Protein AF-A0A6A3G9R0-F1 (afdb_monomer_lite)

Radius of gyration: 24.36 Å; chains: 1; bounding box: 80×41×42 Å

Foldseek 3Di:
DDDDDDDDDDPPPPDPPPDDDPPPFQAADPPPPDPSHDHLVCVCVRPVVSVDPDDDDDDDDDDPDDDPDDDDDDDDDDDPVVDPDDDPPDPPPD

pLDDT: mean 74.99, std 17.3, range [36.09, 96.25]

Structure (mmCIF, N/CA/C/O backbone):
data_AF-A0A6A3G9R0-F1
#
_entry.id   AF-A0A6A3G9R0-F1
#
loop_
_atom_site.group_PDB
_atom_site.id
_atom_site.type_symbol
_atom_site.label_atom_id
_atom_site.label_alt_id
_atom_site.label_comp_id
_atom_site.label_asym_id
_atom_site.label_entity_id
_atom_site.label_seq_id
_atom_site.pdbx_PDB_ins_code
_atom_site.Cartn_x
_atom_site.Cartn_y
_atom_site.Cartn_z
_atom_site.occupancy
_atom_site.B_iso_or_equiv
_atom_site.auth_seq_id
_atom_site.aut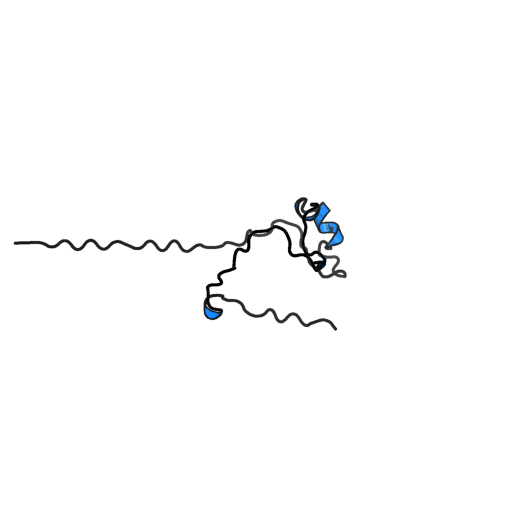h_comp_id
_atom_site.auth_asym_id
_atom_site.auth_atom_id
_atom_site.pdbx_PDB_model_num
ATOM 1 N N . MET A 1 1 ? -64.237 -26.394 -6.480 1.00 36.09 1 MET A N 1
ATOM 2 C CA . MET A 1 1 ? -62.825 -26.830 -6.530 1.00 36.09 1 MET A CA 1
ATOM 3 C C . MET A 1 1 ? -61.965 -25.606 -6.249 1.00 36.09 1 MET A C 1
ATOM 5 O O . MET A 1 1 ? -62.108 -24.625 -6.963 1.00 36.09 1 MET A O 1
ATOM 9 N N . LYS A 1 2 ? -61.192 -25.597 -5.157 1.00 38.91 2 LYS A N 1
ATOM 10 C CA . LYS A 1 2 ? -60.296 -24.489 -4.783 1.00 38.91 2 LYS A CA 1
ATOM 11 C C . LYS A 1 2 ? -58.869 -24.931 -5.097 1.00 38.91 2 LYS A C 1
ATOM 13 O O . LYS A 1 2 ? -58.375 -25.844 -4.446 1.00 38.91 2 LYS A O 1
ATOM 18 N N . PHE A 1 3 ? -58.248 -24.328 -6.105 1.00 43.47 3 PHE A N 1
ATOM 19 C CA . PHE A 1 3 ? -56.845 -24.564 -6.440 1.00 43.47 3 PHE A CA 1
ATOM 20 C C . PHE A 1 3 ? -55.992 -23.533 -5.700 1.00 43.47 3 PHE A C 1
ATOM 22 O O . PHE A 1 3 ? -56.139 -22.333 -5.920 1.00 43.47 3 PHE A O 1
ATOM 29 N N . ILE A 1 4 ? -55.136 -23.998 -4.791 1.00 53.66 4 ILE A N 1
ATOM 30 C CA . ILE A 1 4 ? -54.114 -23.169 -4.149 1.00 53.66 4 ILE A CA 1
ATOM 31 C C . ILE A 1 4 ? -52.878 -23.253 -5.043 1.00 53.66 4 ILE A C 1
ATOM 33 O O . ILE A 1 4 ? -52.206 -24.280 -5.081 1.00 53.66 4 ILE A O 1
ATOM 37 N N . ALA A 1 5 ? -52.615 -22.192 -5.802 1.00 48.38 5 ALA A N 1
ATOM 38 C CA . ALA A 1 5 ? -51.393 -22.060 -6.581 1.00 48.38 5 ALA A CA 1
ATOM 39 C C . ALA A 1 5 ? -50.247 -21.654 -5.641 1.00 48.38 5 ALA A C 1
ATOM 41 O O . ALA A 1 5 ? -50.207 -20.533 -5.136 1.00 48.38 5 ALA A O 1
ATOM 42 N N . THR A 1 6 ? -49.330 -22.577 -5.372 1.00 54.72 6 THR A N 1
ATOM 43 C CA . THR A 1 6 ? -48.080 -22.311 -4.653 1.00 54.72 6 THR A CA 1
ATOM 44 C C . THR A 1 6 ? -47.093 -21.629 -5.598 1.00 54.72 6 THR A C 1
ATOM 46 O O . THR A 1 6 ? -46.619 -22.249 -6.548 1.00 54.72 6 THR A O 1
ATOM 49 N N . ILE A 1 7 ? -46.784 -20.354 -5.353 1.00 55.56 7 ILE A N 1
ATOM 50 C CA . ILE A 1 7 ? -45.759 -19.615 -6.099 1.00 55.56 7 ILE A CA 1
ATOM 51 C C . ILE A 1 7 ? -44.414 -19.853 -5.407 1.00 55.56 7 ILE A C 1
ATOM 53 O O . ILE A 1 7 ? -44.144 -19.302 -4.341 1.00 55.56 7 ILE A O 1
ATOM 57 N N . SER A 1 8 ? -43.571 -20.691 -6.005 1.00 50.94 8 SER A N 1
ATOM 58 C CA . SER A 1 8 ? -42.170 -20.839 -5.613 1.00 50.94 8 SER A CA 1
ATOM 59 C C . SER A 1 8 ? -41.386 -19.607 -6.071 1.00 50.94 8 SER A C 1
ATOM 61 O O . SER A 1 8 ? -41.120 -19.442 -7.259 1.00 50.94 8 SER A O 1
ATOM 63 N N . ALA A 1 9 ? -41.017 -18.730 -5.137 1.00 56.44 9 ALA A N 1
ATOM 64 C CA . ALA A 1 9 ? -40.075 -17.649 -5.410 1.00 56.44 9 ALA A CA 1
ATOM 65 C C . ALA A 1 9 ? -38.653 -18.229 -5.486 1.00 56.44 9 ALA A C 1
ATOM 67 O O . ALA A 1 9 ? -38.105 -18.704 -4.491 1.00 56.44 9 ALA A O 1
ATOM 68 N N . VAL A 1 10 ? -38.075 -18.222 -6.686 1.00 53.69 10 VAL A N 1
ATOM 69 C CA . VAL A 1 10 ? -36.688 -18.622 -6.940 1.00 53.69 10 VAL A CA 1
ATOM 70 C C . VAL A 1 10 ? -35.771 -17.561 -6.333 1.00 53.69 10 VAL A C 1
ATOM 72 O O . VAL A 1 10 ? -35.737 -16.422 -6.796 1.00 53.69 10 VAL A O 1
ATOM 75 N N . ILE A 1 11 ? -35.038 -17.921 -5.280 1.00 55.97 11 ILE A N 1
ATOM 76 C CA . ILE A 1 11 ? -33.990 -17.070 -4.712 1.00 55.97 11 ILE A CA 1
ATOM 77 C C . ILE A 1 11 ? -32.819 -17.101 -5.696 1.00 55.97 11 ILE A C 1
ATOM 79 O O . ILE A 1 11 ? -32.066 -18.072 -5.749 1.00 55.97 11 ILE A O 1
ATOM 83 N N . ALA A 1 12 ? -32.683 -16.053 -6.506 1.00 52.81 12 ALA A N 1
ATOM 84 C CA . ALA A 1 12 ? -31.492 -15.841 -7.314 1.00 52.81 12 ALA A CA 1
ATOM 85 C C . ALA A 1 12 ? -30.326 -15.505 -6.371 1.00 52.81 12 ALA A C 1
ATOM 87 O O . ALA A 1 12 ? -30.180 -14.375 -5.909 1.00 52.81 12 ALA A O 1
ATOM 88 N N . ALA A 1 13 ? -29.521 -16.514 -6.039 1.00 54.62 13 ALA A N 1
ATOM 89 C CA . ALA A 1 13 ? -28.257 -16.323 -5.351 1.00 54.62 13 ALA A CA 1
ATOM 90 C C . ALA A 1 13 ? -27.289 -15.618 -6.311 1.00 54.62 13 ALA A C 1
ATOM 92 O O . ALA A 1 13 ? -26.639 -16.255 -7.137 1.00 54.62 13 ALA A O 1
ATOM 93 N N . CYS A 1 14 ? -27.207 -14.291 -6.227 1.00 48.56 14 CYS A N 1
ATOM 94 C CA . CYS A 1 14 ? -26.120 -13.543 -6.846 1.00 48.56 14 CYS A CA 1
ATOM 95 C C . CYS A 1 14 ? -24.826 -13.909 -6.110 1.00 48.56 14 CYS A C 1
ATOM 97 O O . CYS A 1 14 ? -24.480 -13.299 -5.098 1.00 48.56 14 CYS A O 1
ATOM 99 N N . ALA A 1 15 ? -24.129 -14.943 -6.578 1.00 55.69 15 ALA A N 1
ATOM 100 C CA . ALA A 1 15 ? -22.762 -15.195 -6.159 1.00 55.69 15 ALA A CA 1
ATOM 101 C C . ALA A 1 15 ? -21.916 -14.001 -6.618 1.00 55.69 15 ALA A C 1
ATOM 103 O O . ALA A 1 15 ? -21.741 -13.782 -7.815 1.00 55.69 15 ALA A O 1
ATOM 104 N N . PHE A 1 16 ? -21.419 -13.204 -5.669 1.00 49.91 16 PHE A N 1
ATOM 105 C CA . PHE A 1 16 ? -20.372 -12.223 -5.932 1.00 49.91 16 PHE A CA 1
ATOM 106 C C . PHE A 1 16 ? -19.110 -12.992 -6.333 1.00 49.91 16 PHE A C 1
ATOM 108 O O . PHE A 1 16 ? -18.300 -13.377 -5.492 1.00 49.91 16 PHE A O 1
ATOM 115 N N . THR A 1 17 ? -18.946 -13.262 -7.625 1.00 52.56 17 THR A N 1
ATOM 116 C CA . THR A 1 17 ? -17.668 -13.709 -8.173 1.00 52.56 17 THR A CA 1
ATOM 117 C C . THR A 1 17 ? -16.712 -12.524 -8.129 1.00 52.56 17 THR A C 1
ATOM 119 O O . THR A 1 17 ? -16.674 -11.707 -9.048 1.00 52.56 17 THR A O 1
ATOM 122 N N . ALA A 1 18 ? -15.963 -12.405 -7.032 1.00 56.28 18 ALA A N 1
ATOM 123 C CA . ALA A 1 18 ? -14.788 -11.552 -6.972 1.00 56.28 18 ALA A CA 1
ATOM 124 C C . ALA A 1 18 ? -13.753 -12.131 -7.944 1.00 56.28 18 ALA A C 1
ATOM 126 O O . ALA A 1 18 ? -13.093 -13.124 -7.650 1.00 56.28 18 ALA A O 1
ATOM 127 N N . SER A 1 19 ? -13.673 -11.554 -9.139 1.00 56.59 19 SER A N 1
ATOM 128 C CA . SER A 1 19 ? -12.587 -11.852 -10.067 1.00 56.59 19 SER A CA 1
ATOM 129 C C . SER A 1 19 ? -11.438 -10.917 -9.722 1.00 56.59 19 SER A C 1
ATOM 131 O O . SER A 1 19 ? -11.630 -9.702 -9.685 1.00 56.59 19 SER A O 1
ATOM 133 N N . ALA A 1 20 ? -10.265 -11.473 -9.419 1.00 58.06 20 ALA A N 1
ATOM 134 C CA . ALA A 1 20 ? -9.056 -10.667 -9.369 1.00 58.06 20 ALA A CA 1
ATOM 135 C C . ALA A 1 20 ? -8.802 -10.143 -10.786 1.00 58.06 20 ALA A C 1
ATOM 137 O O . ALA A 1 20 ? -8.777 -10.927 -11.736 1.00 58.06 20 ALA A O 1
ATOM 138 N N . ASP A 1 21 ? -8.665 -8.828 -10.925 1.00 54.06 21 ASP A N 1
ATOM 139 C CA . ASP A 1 21 ? -8.227 -8.224 -12.178 1.00 54.06 21 ASP A CA 1
ATOM 140 C C . ASP A 1 21 ? -6.879 -8.860 -12.550 1.00 54.06 21 ASP A C 1
ATOM 142 O O . ASP A 1 21 ? -5.942 -8.868 -11.743 1.00 54.06 21 ASP A O 1
ATOM 146 N N . VAL A 1 22 ? -6.805 -9.499 -13.720 1.00 58.53 22 VAL A N 1
ATOM 147 C CA . VAL A 1 22 ? -5.554 -10.098 -14.194 1.00 58.53 22 VAL A CA 1
ATOM 148 C C . VAL A 1 22 ? -4.587 -8.949 -14.427 1.00 58.53 22 VAL A C 1
ATOM 150 O O . VAL A 1 22 ? -4.784 -8.147 -15.335 1.00 58.53 22 VAL A O 1
ATOM 153 N N . SER A 1 23 ? -3.550 -8.861 -13.593 1.00 61.62 23 SER A N 1
ATOM 154 C CA . SER A 1 23 ? -2.569 -7.783 -13.673 1.00 61.62 23 SER A CA 1
ATOM 155 C C . SER A 1 23 ? -1.880 -7.805 -15.038 1.00 61.62 23 SER A C 1
ATOM 157 O O . SER A 1 23 ? -1.035 -8.652 -15.307 1.00 61.62 23 SER A O 1
ATOM 159 N N . THR A 1 24 ? -2.227 -6.856 -15.907 1.00 72.81 24 THR A N 1
ATOM 160 C CA . THR A 1 24 ? -1.540 -6.627 -17.190 1.00 72.81 24 THR A CA 1
ATOM 161 C C . THR A 1 24 ? -0.260 -5.798 -17.020 1.00 72.81 24 THR A C 1
ATOM 163 O O . THR A 1 24 ? 0.296 -5.305 -18.001 1.00 72.81 24 THR A O 1
ATOM 166 N N . GLY A 1 25 ? 0.164 -5.555 -15.776 1.00 77.94 25 GLY A N 1
ATOM 167 C CA . GLY A 1 25 ? 1.335 -4.756 -15.436 1.00 77.94 25 GLY A CA 1
ATOM 168 C C . GLY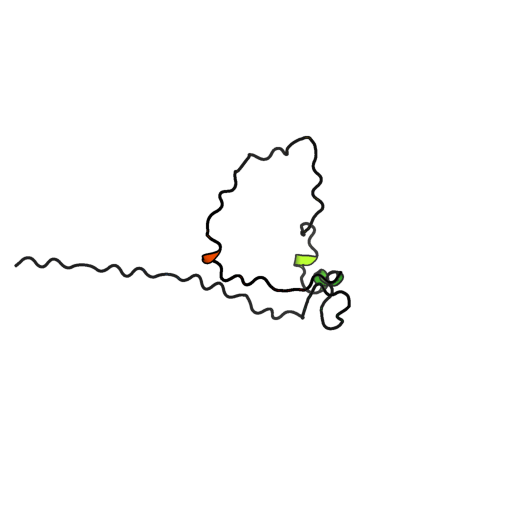 A 1 25 ? 2.632 -5.569 -15.430 1.00 77.94 25 GLY A C 1
ATOM 169 O O . GLY A 1 25 ? 2.600 -6.798 -15.499 1.00 77.94 25 GLY A O 1
ATOM 170 N N . PRO A 1 26 ? 3.791 -4.896 -15.334 1.00 88.81 26 PRO A N 1
ATOM 171 C CA . PRO A 1 26 ? 5.062 -5.582 -15.146 1.00 88.81 26 PRO A CA 1
ATOM 172 C C . PRO A 1 26 ? 5.053 -6.396 -13.846 1.00 88.81 26 PRO A C 1
ATOM 174 O O . PRO A 1 26 ? 4.383 -6.029 -12.877 1.00 88.81 26 PRO A O 1
ATOM 177 N N . VAL A 1 27 ? 5.827 -7.483 -13.820 1.00 90.88 27 VAL A N 1
ATOM 178 C CA . VAL A 1 27 ? 6.022 -8.290 -12.609 1.00 90.88 27 VAL A CA 1
ATOM 179 C C . VAL A 1 27 ? 6.629 -7.402 -11.522 1.00 90.88 27 VAL A C 1
ATOM 181 O O . VAL A 1 27 ? 7.597 -6.687 -11.770 1.00 90.88 27 VAL A O 1
ATOM 184 N N . TRP A 1 28 ? 6.063 -7.431 -10.321 1.00 91.19 28 TRP A N 1
ATOM 185 C CA . TRP A 1 28 ? 6.505 -6.643 -9.174 1.00 91.19 28 TRP A CA 1
ATOM 186 C C . TRP A 1 28 ? 6.596 -7.523 -7.935 1.00 91.19 28 TRP A C 1
ATOM 188 O O . TRP A 1 28 ? 5.929 -8.553 -7.839 1.00 91.19 28 TRP A O 1
ATOM 198 N N . GLY A 1 29 ? 7.412 -7.107 -6.973 1.00 89.25 29 GLY A N 1
ATOM 199 C CA . GLY A 1 29 ? 7.560 -7.839 -5.725 1.00 89.25 29 GLY A CA 1
ATOM 200 C C . GLY A 1 29 ? 8.394 -7.087 -4.699 1.00 89.25 29 GLY A C 1
ATOM 201 O O . GLY A 1 29 ? 8.913 -6.000 -4.956 1.00 89.25 29 GLY A O 1
ATOM 202 N N . TYR A 1 30 ? 8.511 -7.685 -3.517 1.00 89.50 30 TYR A N 1
ATOM 203 C CA . TYR A 1 30 ? 9.304 -7.152 -2.405 1.00 89.50 30 TYR A CA 1
ATOM 204 C C . TYR A 1 30 ? 10.759 -7.639 -2.407 1.00 89.50 30 TYR A C 1
ATOM 206 O O . TYR A 1 30 ? 11.579 -7.118 -1.654 1.00 89.50 30 TYR A O 1
ATOM 214 N N . ARG A 1 31 ? 11.095 -8.632 -3.244 1.00 84.12 31 ARG A N 1
ATOM 215 C CA . ARG A 1 31 ? 12.439 -9.215 -3.319 1.00 84.12 31 ARG A CA 1
ATOM 216 C C . ARG A 1 31 ? 13.409 -8.219 -3.939 1.00 84.12 31 ARG A C 1
ATOM 218 O O . ARG A 1 31 ? 13.448 -8.054 -5.153 1.00 84.12 31 ARG A O 1
ATOM 225 N N . ALA A 1 32 ? 14.214 -7.579 -3.095 1.00 75.25 32 ALA A N 1
ATOM 226 C CA . ALA A 1 32 ? 15.114 -6.517 -3.532 1.00 75.25 32 ALA A CA 1
ATOM 227 C C . ALA A 1 32 ? 16.183 -6.983 -4.538 1.00 75.25 32 ALA A C 1
ATOM 229 O O . ALA A 1 32 ? 16.613 -6.214 -5.395 1.00 75.25 32 ALA A O 1
ATOM 230 N N . ASN A 1 33 ? 16.579 -8.254 -4.438 1.00 82.50 33 ASN A N 1
ATOM 231 C CA . ASN A 1 33 ? 17.652 -8.853 -5.230 1.00 82.50 33 ASN A CA 1
ATOM 232 C C . ASN A 1 33 ? 17.159 -9.543 -6.513 1.00 82.50 33 ASN A C 1
ATOM 234 O O . ASN A 1 33 ? 17.963 -10.138 -7.228 1.00 82.50 33 ASN A O 1
ATOM 238 N N . ASP A 1 34 ? 15.857 -9.498 -6.805 1.00 86.56 34 ASP A N 1
ATOM 239 C CA . ASP A 1 34 ? 15.297 -10.113 -8.005 1.00 86.56 34 ASP A CA 1
ATOM 240 C C . ASP A 1 34 ? 15.192 -9.087 -9.139 1.00 86.56 34 ASP A C 1
ATOM 242 O O . ASP A 1 34 ? 14.282 -8.261 -9.186 1.00 86.56 34 ASP A O 1
ATOM 246 N N . ALA A 1 35 ? 16.132 -9.157 -10.082 1.00 86.62 35 ALA A N 1
ATOM 247 C CA . ALA A 1 35 ? 16.172 -8.260 -11.234 1.00 86.62 35 ALA A CA 1
ATOM 248 C C . ALA A 1 35 ? 15.014 -8.471 -12.231 1.00 86.62 35 ALA A C 1
ATOM 250 O O . ALA A 1 35 ? 14.830 -7.644 -13.124 1.00 86.62 35 ALA A O 1
ATOM 251 N N . SER A 1 36 ? 14.242 -9.558 -12.112 1.00 90.38 36 SER A N 1
ATOM 252 C CA . SER A 1 36 ? 13.076 -9.818 -12.966 1.00 90.38 36 SER A CA 1
ATOM 253 C C . SER A 1 36 ? 11.812 -9.076 -12.515 1.00 90.38 36 SER A C 1
ATOM 255 O O . SER A 1 36 ? 10.812 -9.077 -13.235 1.00 90.38 36 SER A O 1
ATOM 257 N N . MET A 1 37 ? 11.850 -8.423 -11.348 1.00 91.81 37 MET A N 1
ATOM 258 C CA . MET A 1 37 ? 10.707 -7.745 -10.743 1.00 91.81 37 MET A CA 1
ATOM 259 C C . MET A 1 37 ? 10.951 -6.242 -10.585 1.00 91.81 37 MET A C 1
ATOM 261 O O . MET A 1 37 ? 12.049 -5.785 -10.272 1.00 91.81 37 MET A O 1
ATOM 265 N N . VAL A 1 38 ? 9.891 -5.446 -10.730 1.00 92.38 38 VAL A N 1
ATOM 266 C CA . VAL A 1 38 ? 9.921 -4.024 -10.385 1.00 92.38 38 VAL A CA 1
ATOM 267 C C . VAL A 1 38 ? 10.073 -3.882 -8.872 1.00 92.38 38 VAL A C 1
ATOM 269 O O . VAL A 1 38 ? 9.173 -4.225 -8.097 1.00 92.38 38 VAL A O 1
ATOM 272 N N . HIS A 1 39 ? 11.209 -3.316 -8.471 1.00 91.94 39 HIS A N 1
ATOM 273 C CA . HIS A 1 39 ? 11.522 -3.003 -7.085 1.00 91.94 39 HIS A CA 1
ATOM 274 C C . HIS A 1 39 ? 10.527 -1.998 -6.480 1.00 91.94 39 HIS A C 1
ATOM 276 O O . HIS A 1 39 ? 10.065 -1.080 -7.161 1.00 91.94 39 HIS A O 1
ATOM 282 N N . THR A 1 40 ? 10.254 -2.105 -5.177 1.00 91.75 40 THR A N 1
ATOM 283 C CA . THR A 1 40 ? 9.313 -1.234 -4.438 1.00 91.75 40 THR A CA 1
ATOM 284 C C . THR A 1 40 ? 9.601 0.259 -4.608 1.00 91.75 40 THR A C 1
ATOM 286 O O . THR A 1 40 ? 8.682 1.059 -4.776 1.00 91.75 40 THR A O 1
ATOM 289 N N . SER A 1 41 ? 10.880 0.645 -4.661 1.00 91.25 41 SER A N 1
ATOM 290 C CA . SER A 1 41 ? 11.311 2.033 -4.905 1.00 91.25 41 SER A CA 1
ATOM 291 C C . SER A 1 41 ? 10.939 2.577 -6.292 1.00 91.25 41 SER A C 1
ATOM 293 O O . SER A 1 41 ? 10.999 3.786 -6.508 1.00 91.25 41 SER A O 1
ATOM 295 N N . LYS A 1 42 ? 10.555 1.702 -7.226 1.00 92.94 42 LYS A N 1
ATOM 296 C CA . LYS A 1 42 ? 10.201 2.014 -8.615 1.00 92.94 42 LYS A CA 1
ATOM 297 C C . LYS A 1 42 ? 8.710 1.883 -8.903 1.00 92.94 42 LYS A C 1
ATOM 299 O O . LYS A 1 42 ? 8.268 2.259 -9.983 1.00 92.94 42 LYS A O 1
ATOM 304 N N . TRP A 1 43 ? 7.897 1.439 -7.943 1.00 94.44 43 TRP A N 1
ATOM 305 C CA . TRP A 1 43 ? 6.455 1.279 -8.157 1.00 94.44 43 TRP A CA 1
ATOM 306 C C . TRP A 1 43 ? 5.764 2.575 -8.581 1.00 94.44 43 TRP A C 1
ATOM 308 O O . TRP A 1 43 ? 4.876 2.534 -9.421 1.00 94.44 43 TRP A O 1
ATOM 318 N N . ALA A 1 44 ? 6.197 3.732 -8.077 1.00 94.88 44 ALA A N 1
ATOM 319 C CA . ALA A 1 44 ? 5.629 5.023 -8.468 1.00 94.88 44 ALA A CA 1
ATOM 320 C C . ALA A 1 44 ? 5.845 5.378 -9.955 1.00 94.88 44 ALA A C 1
ATOM 322 O O . ALA A 1 44 ? 5.072 6.164 -10.503 1.00 94.88 44 ALA A O 1
ATOM 323 N N . GLU A 1 45 ? 6.860 4.801 -10.609 1.00 94.50 45 GLU A N 1
ATOM 324 C CA . GLU A 1 45 ? 7.148 5.008 -12.037 1.00 94.50 45 GLU A CA 1
ATOM 325 C C . GLU A 1 45 ? 6.173 4.218 -12.928 1.00 94.50 45 GLU A C 1
ATOM 327 O O . GLU A 1 45 ? 5.818 4.674 -14.012 1.00 94.50 45 GLU A O 1
ATOM 332 N N . HIS A 1 46 ? 5.692 3.068 -12.445 1.00 92.56 46 HIS A N 1
ATOM 333 C CA . HIS A 1 46 ? 4.773 2.184 -13.173 1.00 92.56 46 HIS A CA 1
ATOM 334 C C . HIS A 1 46 ? 3.303 2.377 -12.766 1.00 92.56 46 HIS A C 1
ATOM 336 O O . HIS A 1 46 ? 2.402 2.254 -13.596 1.00 92.56 46 HIS A O 1
ATOM 342 N N . TRP A 1 47 ? 3.050 2.729 -11.504 1.00 91.94 47 TRP A N 1
ATOM 343 C CA . TRP A 1 47 ? 1.722 2.926 -10.930 1.00 91.94 47 TRP A CA 1
ATOM 344 C C . TRP A 1 47 ? 1.666 4.254 -10.180 1.00 91.94 47 TRP A C 1
ATOM 346 O O . TRP A 1 47 ? 2.072 4.369 -9.024 1.00 91.94 47 TRP A O 1
ATOM 356 N N . LYS A 1 48 ? 1.074 5.270 -10.821 1.00 91.38 48 LYS A N 1
ATOM 357 C CA . LYS A 1 48 ? 0.963 6.636 -10.276 1.00 91.38 48 LYS A CA 1
ATOM 358 C C . LYS A 1 48 ? 0.373 6.682 -8.860 1.00 91.38 48 LYS A C 1
ATOM 360 O O . LYS A 1 48 ? 0.752 7.538 -8.065 1.00 91.38 48 LYS A O 1
ATOM 365 N N . ALA A 1 49 ? -0.541 5.763 -8.537 1.00 92.81 49 ALA A N 1
ATOM 366 C CA . ALA A 1 49 ? -1.149 5.664 -7.212 1.00 92.81 49 ALA A CA 1
ATOM 367 C C . ALA A 1 49 ? -0.116 5.411 -6.098 1.00 92.81 49 ALA A C 1
ATOM 369 O O . ALA A 1 49 ? -0.271 5.975 -5.018 1.00 92.81 49 ALA A O 1
ATOM 370 N N . CYS A 1 50 ? 0.954 4.654 -6.371 1.00 94.81 50 CYS A N 1
ATOM 371 C CA . CYS A 1 50 ? 2.019 4.343 -5.411 1.00 94.81 50 CYS A CA 1
ATOM 372 C C . CYS A 1 50 ? 2.88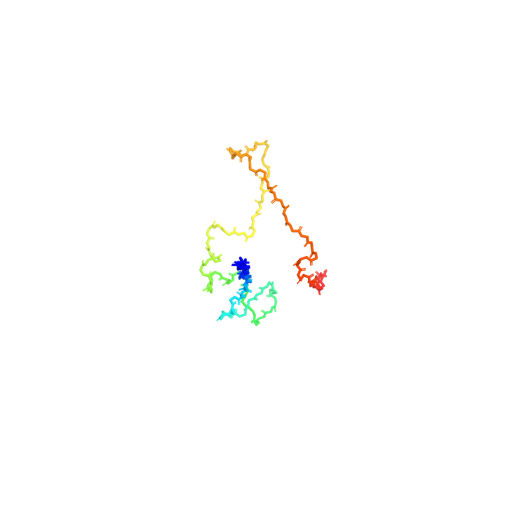7 5.562 -5.057 1.00 94.81 50 CYS A C 1
ATOM 374 O O . CYS A 1 50 ? 3.492 5.596 -3.993 1.00 94.81 50 CYS A O 1
ATOM 376 N N . GLY A 1 51 ? 2.932 6.584 -5.917 1.00 94.88 51 GLY A N 1
ATOM 377 C CA . GLY A 1 51 ? 3.651 7.841 -5.666 1.00 94.88 51 GLY A CA 1
ATOM 378 C C . GLY A 1 51 ? 2.833 8.907 -4.929 1.00 94.88 51 GLY A C 1
ATOM 379 O O . GLY A 1 51 ? 3.253 10.060 -4.854 1.00 94.88 51 GLY A O 1
ATOM 380 N N . GLY A 1 52 ? 1.631 8.575 -4.445 1.00 95.06 52 GLY A N 1
ATOM 381 C CA . GLY A 1 52 ? 0.765 9.532 -3.754 1.00 95.06 52 GLY A CA 1
ATOM 382 C C . GLY A 1 52 ? 1.299 9.962 -2.381 1.00 95.06 52 GLY A C 1
ATOM 383 O O . GLY A 1 52 ? 2.109 9.288 -1.763 1.00 95.06 52 GLY A O 1
ATOM 384 N N . VAL A 1 53 ? 0.771 11.057 -1.830 1.00 96.25 53 VAL A N 1
ATOM 385 C CA . VAL A 1 53 ? 1.181 11.567 -0.498 1.00 96.25 53 VAL A CA 1
ATOM 386 C C . VAL A 1 53 ? 0.447 10.907 0.680 1.00 96.25 53 VAL A C 1
ATOM 388 O O . VAL A 1 53 ? 0.616 11.300 1.829 1.00 96.25 53 VAL A O 1
ATOM 391 N N . ARG A 1 54 ? -0.423 9.929 0.401 1.00 95.88 54 ARG A N 1
ATOM 392 C CA . ARG A 1 54 ? -1.281 9.242 1.386 1.00 95.88 54 ARG A CA 1
ATOM 393 C C . ARG A 1 54 ? -1.138 7.722 1.279 1.00 95.88 54 ARG A C 1
ATOM 395 O O . ARG A 1 54 ? -2.138 7.016 1.202 1.00 95.88 54 ARG A O 1
ATOM 402 N N . GLN A 1 55 ? 0.102 7.246 1.192 1.00 96.12 55 GLN A N 1
ATOM 403 C CA . GLN A 1 55 ? 0.412 5.817 1.122 1.00 96.12 55 GLN A CA 1
ATOM 404 C C . GLN A 1 55 ? 0.457 5.175 2.50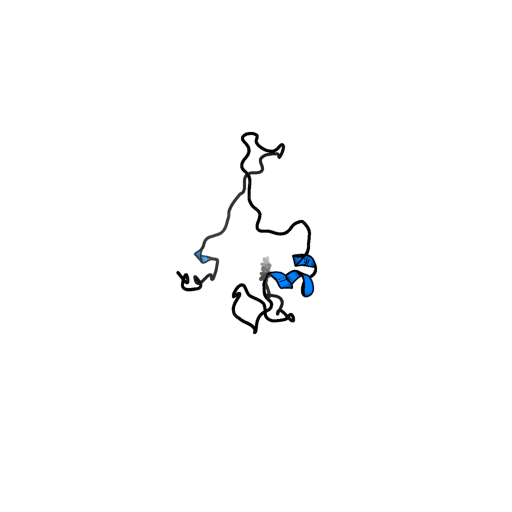9 1.00 96.12 55 GLN A C 1
ATOM 406 O O . GLN A 1 55 ? 0.504 5.853 3.534 1.00 96.12 55 GLN A O 1
ATOM 411 N N . SER A 1 56 ? 0.421 3.848 2.520 1.00 95.31 56 SER A N 1
ATOM 412 C CA . SER A 1 56 ? 0.642 2.995 3.688 1.00 95.31 56 SER A CA 1
ATOM 413 C C . SER A 1 56 ? 1.788 2.016 3.378 1.00 95.31 56 SER A C 1
ATOM 415 O O . SER A 1 56 ? 2.010 1.739 2.198 1.00 95.31 56 SER A O 1
ATOM 417 N N . PRO A 1 57 ? 2.499 1.472 4.386 1.00 94.25 57 PRO A N 1
ATOM 418 C CA . PRO A 1 57 ? 2.336 1.713 5.824 1.00 94.25 57 PRO A CA 1
ATOM 419 C C . PRO A 1 57 ? 2.897 3.071 6.283 1.00 94.25 57 PRO A C 1
ATOM 421 O O . PRO A 1 57 ? 3.610 3.748 5.546 1.00 94.25 57 PRO A O 1
ATOM 424 N N . ILE A 1 58 ? 2.565 3.462 7.516 1.00 94.06 58 ILE A N 1
ATOM 425 C CA . ILE A 1 58 ? 3.115 4.641 8.201 1.00 94.06 58 ILE A CA 1
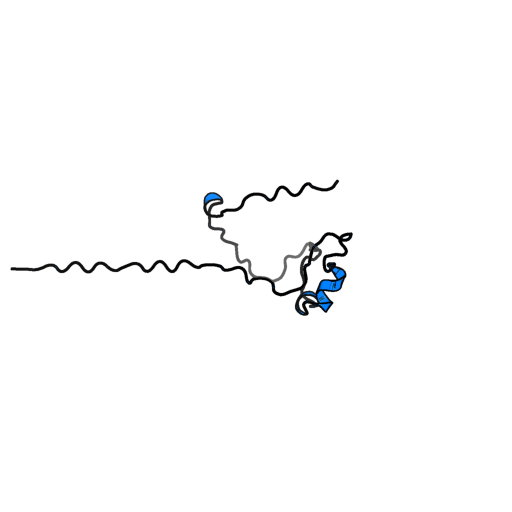ATOM 426 C C . ILE A 1 58 ? 3.532 4.281 9.628 1.00 94.06 58 ILE A C 1
ATOM 428 O O . ILE A 1 58 ? 2.988 3.353 10.224 1.00 94.06 58 ILE A O 1
ATOM 432 N N . ASP A 1 59 ? 4.443 5.068 10.193 1.00 94.19 59 ASP A N 1
ATOM 433 C CA . ASP A 1 59 ? 4.740 5.038 11.625 1.00 94.19 59 ASP A CA 1
ATOM 434 C C . ASP A 1 59 ? 3.607 5.719 12.420 1.00 94.19 59 ASP A C 1
ATOM 436 O O . ASP A 1 59 ? 3.358 6.922 12.272 1.00 94.19 59 ASP A O 1
ATOM 440 N N . ILE A 1 60 ? 2.892 4.950 13.250 1.00 88.75 60 ILE A N 1
ATOM 441 C CA . ILE A 1 60 ? 1.793 5.461 14.081 1.00 88.75 60 ILE A CA 1
ATOM 442 C C . ILE A 1 60 ? 2.359 5.956 15.413 1.00 88.75 60 ILE A C 1
ATOM 444 O O . ILE A 1 60 ? 2.575 5.191 16.351 1.00 88.75 60 ILE A O 1
ATOM 448 N N . LYS A 1 61 ? 2.516 7.275 15.531 1.00 88.38 61 LYS A N 1
ATOM 449 C CA . LYS A 1 61 ? 2.956 7.917 16.776 1.00 88.38 61 LYS A CA 1
ATOM 450 C C . LYS A 1 61 ? 1.798 8.046 17.763 1.00 88.38 61 LYS A C 1
ATOM 452 O O . LYS A 1 61 ? 0.893 8.860 17.572 1.00 88.38 61 LYS A O 1
ATOM 457 N N . THR A 1 62 ? 1.834 7.275 18.847 1.00 83.44 62 THR A N 1
ATOM 458 C CA . THR A 1 62 ? 0.858 7.395 19.937 1.00 83.44 62 THR A CA 1
ATOM 459 C C . THR A 1 62 ? 1.131 8.656 20.753 1.00 83.44 62 THR A C 1
ATOM 461 O O . THR A 1 62 ? 2.189 8.793 21.365 1.00 83.44 62 THR A O 1
ATOM 464 N N . VAL A 1 63 ? 0.168 9.573 20.792 1.00 79.81 63 VAL A N 1
ATOM 465 C CA . VAL A 1 63 ? 0.204 10.761 21.656 1.00 79.81 63 VAL A CA 1
ATOM 466 C C . VAL A 1 63 ? -0.790 10.600 22.805 1.00 79.81 63 VAL A C 1
ATOM 468 O O . VAL A 1 63 ? -1.847 9.998 22.638 1.00 79.81 63 VAL A O 1
ATOM 471 N N . ALA A 1 64 ? -0.480 11.168 23.975 1.00 73.00 64 ALA A N 1
ATOM 472 C CA . ALA A 1 64 ? -1.311 11.032 25.180 1.00 73.00 64 ALA A CA 1
ATOM 473 C C . ALA A 1 64 ? -2.745 11.583 25.019 1.00 73.00 64 ALA A C 1
ATOM 475 O O . ALA A 1 64 ? -3.646 11.227 25.775 1.00 73.00 64 ALA A O 1
ATOM 476 N N . LYS A 1 65 ? -2.977 12.4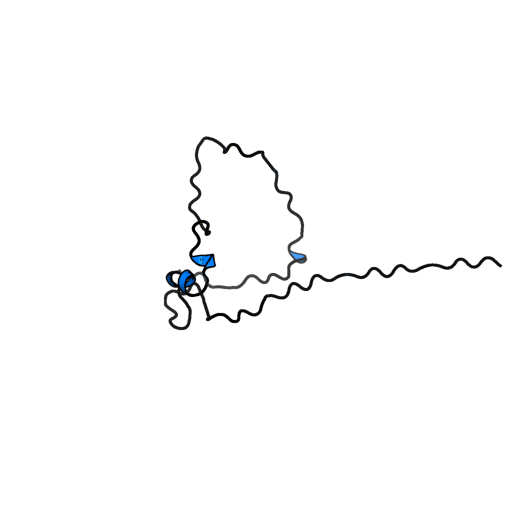57 24.032 1.00 72.12 65 LYS A N 1
ATOM 477 C CA . LYS A 1 65 ? -4.304 12.993 23.716 1.00 72.12 65 LYS A CA 1
ATOM 478 C C . LYS A 1 65 ? -4.940 12.196 22.584 1.00 72.12 65 LYS A C 1
ATOM 480 O O . LYS A 1 65 ? -4.444 12.202 21.463 1.00 72.12 65 LYS A O 1
ATOM 485 N N . SER A 1 66 ? -6.083 11.576 22.865 1.00 68.62 66 SER A N 1
ATOM 486 C CA . SER A 1 66 ? -6.932 10.990 21.825 1.00 68.62 66 SER A CA 1
ATOM 487 C C . SER A 1 66 ? -7.345 12.051 20.796 1.00 68.62 66 SER A C 1
ATOM 489 O O . SER A 1 66 ? -7.610 13.204 21.147 1.00 68.62 66 SER A O 1
ATOM 491 N N . GLY A 1 67 ? -7.400 11.664 19.520 1.00 71.62 67 GLY A N 1
ATOM 492 C CA . GLY A 1 67 ? -7.893 12.533 18.452 1.00 71.62 67 GLY A CA 1
ATOM 493 C C . GLY A 1 67 ? -9.351 12.957 18.676 1.00 71.62 67 GLY A C 1
ATOM 494 O O . GLY A 1 67 ? -10.099 12.303 19.397 1.00 71.62 67 GLY A O 1
ATOM 495 N N . LYS A 1 68 ? -9.783 14.040 18.018 1.00 75.19 68 LYS A N 1
ATOM 496 C CA . LYS A 1 68 ? -11.153 14.593 18.132 1.00 75.19 68 LYS A CA 1
ATOM 497 C C . LYS A 1 68 ? -12.238 13.751 17.432 1.00 75.19 68 LYS A C 1
ATOM 499 O O . LYS A 1 68 ? -13.369 14.210 17.286 1.00 75.19 68 LYS A O 1
ATOM 504 N N . GLY A 1 69 ? -11.893 12.563 16.936 1.00 76.38 69 GLY A N 1
ATOM 505 C CA . GLY A 1 69 ? -12.821 11.690 16.223 1.00 76.38 69 GLY A CA 1
ATOM 506 C C . GLY A 1 69 ? -13.891 11.129 17.157 1.00 76.38 69 GLY A C 1
ATOM 507 O O . GLY A 1 69 ? -13.609 10.781 18.304 1.00 76.38 69 GLY A O 1
ATOM 508 N N . LYS A 1 70 ? -15.129 11.017 16.666 1.00 84.12 70 LYS A N 1
ATOM 509 C CA . LYS A 1 70 ? -16.167 10.260 17.374 1.00 84.12 70 LYS A CA 1
ATOM 510 C C . LYS A 1 70 ? -15.766 8.785 17.393 1.00 84.12 70 LYS A C 1
ATOM 512 O O . LYS A 1 70 ? -15.315 8.257 16.379 1.00 84.12 70 LYS A O 1
ATOM 517 N N . LYS A 1 71 ? -15.942 8.120 18.537 1.00 82.31 71 LYS A N 1
ATOM 518 C CA . LYS A 1 71 ? -15.736 6.672 18.631 1.00 82.31 71 LYS A CA 1
ATOM 519 C C . LYS A 1 71 ? -16.802 5.978 17.785 1.00 82.31 71 LYS A C 1
ATOM 521 O O . LYS A 1 71 ? -17.986 6.120 18.071 1.00 82.31 71 LYS A O 1
ATOM 526 N N . SER A 1 72 ? -16.370 5.241 16.770 1.00 84.94 72 SER A N 1
ATOM 527 C CA . SER A 1 72 ? -17.204 4.297 16.031 1.00 84.94 72 SER A CA 1
ATOM 528 C C . SER A 1 72 ? -16.629 2.908 16.287 1.00 84.94 72 SER A C 1
ATOM 530 O O . SER A 1 72 ? -15.580 2.595 15.722 1.00 84.94 72 SER A O 1
ATOM 532 N N . PRO A 1 73 ? -17.222 2.115 17.195 1.00 89.19 73 PRO A N 1
ATOM 533 C CA . PRO A 1 73 ? -16.768 0.754 17.443 1.00 89.19 73 PRO A CA 1
ATOM 534 C C . PRO A 1 73 ? -16.825 -0.068 16.153 1.00 89.19 73 PRO A C 1
ATOM 536 O O . PRO A 1 73 ? -17.762 0.076 15.368 1.00 89.19 73 PRO A O 1
ATOM 539 N N . LEU A 1 74 ? -15.809 -0.897 15.931 1.00 89.38 74 LEU A N 1
ATOM 540 C CA . LEU A 1 74 ? -15.813 -1.864 14.840 1.00 89.38 74 LEU A CA 1
ATOM 541 C C . LEU A 1 74 ? -16.673 -3.062 15.247 1.00 89.38 74 LEU A C 1
ATOM 543 O O . LEU A 1 74 ? -16.576 -3.522 16.385 1.00 89.38 74 LEU A O 1
ATOM 547 N N . ASP A 1 75 ? -17.479 -3.557 14.313 1.00 91.94 75 ASP A N 1
ATOM 548 C CA . ASP A 1 75 ? -18.180 -4.831 14.439 1.00 91.94 75 ASP A CA 1
ATOM 549 C C . ASP A 1 75 ? -17.566 -5.823 13.449 1.00 91.94 75 ASP A C 1
ATOM 551 O O . ASP A 1 75 ? -17.412 -5.519 12.263 1.00 91.94 75 ASP A O 1
ATOM 555 N N . PHE A 1 76 ? -17.161 -6.984 13.951 1.00 86.12 76 PHE A N 1
ATOM 556 C CA . PHE A 1 76 ? -16.482 -8.008 13.166 1.00 86.12 76 PHE A CA 1
ATOM 557 C C . PHE A 1 76 ? -17.430 -9.184 12.960 1.00 86.12 76 PHE A C 1
ATOM 559 O O . PHE A 1 76 ? -18.009 -9.706 13.910 1.00 86.12 76 PHE A O 1
ATOM 566 N N . SER A 1 77 ? -17.550 -9.643 11.717 1.00 87.62 77 SER A N 1
ATOM 567 C CA . SER A 1 77 ? -18.363 -10.805 11.362 1.00 87.62 77 SER A CA 1
ATOM 568 C C . SER A 1 77 ? -17.601 -11.749 10.431 1.00 87.62 77 SER A C 1
ATOM 570 O O . SER A 1 77 ? -16.558 -11.403 9.875 1.00 87.62 77 SER A O 1
ATOM 572 N N . GLY A 1 78 ? -18.122 -12.966 10.283 1.00 84.81 78 GLY A N 1
ATOM 573 C CA . GLY A 1 78 ? -17.488 -14.046 9.530 1.00 84.81 78 GLY A CA 1
ATOM 574 C C . GLY A 1 78 ? -16.780 -15.072 10.423 1.00 84.81 78 GLY A C 1
ATOM 575 O O . GLY A 1 78 ? -16.497 -14.830 11.595 1.00 84.81 78 GLY A O 1
ATOM 576 N N . ARG A 1 79 ? -16.529 -16.260 9.873 1.00 80.25 79 ARG A N 1
ATOM 577 C CA . ARG A 1 79 ? -15.795 -17.370 10.500 1.00 80.25 79 ARG A CA 1
ATOM 578 C C . ARG A 1 79 ? -14.652 -17.788 9.587 1.00 80.25 79 ARG A C 1
ATOM 580 O O . ARG A 1 79 ? -14.839 -17.828 8.377 1.00 80.25 79 ARG A O 1
ATOM 587 N N . CYS A 1 80 ? -13.508 -18.174 10.153 1.00 75.31 80 CYS A N 1
ATOM 588 C CA . CYS A 1 80 ? -12.336 -18.591 9.371 1.00 75.31 80 CYS A CA 1
ATOM 589 C C . CYS A 1 80 ? -12.660 -19.689 8.346 1.00 75.31 80 CYS A C 1
ATOM 591 O O . CYS A 1 80 ? -12.168 -19.636 7.229 1.00 75.31 80 CYS A O 1
ATOM 593 N N . SER A 1 81 ? -13.559 -20.621 8.681 1.00 77.19 81 SER A N 1
ATOM 594 C CA . SER A 1 81 ? -14.005 -21.685 7.770 1.00 77.19 81 SER A CA 1
ATOM 595 C C . SER A 1 81 ? -14.753 -21.199 6.523 1.00 77.19 81 SER A C 1
ATOM 597 O O . SER A 1 81 ? -14.957 -21.982 5.601 1.00 77.19 81 SER A O 1
ATOM 599 N N . GLN A 1 82 ? -15.192 -19.938 6.486 1.00 78.75 82 GLN A N 1
ATOM 600 C CA . GLN A 1 82 ? -15.819 -19.327 5.311 1.00 78.75 82 GLN A CA 1
ATOM 601 C C . GLN A 1 82 ? -14.788 -18.793 4.312 1.00 78.75 82 GLN A C 1
ATOM 603 O O . GLN A 1 82 ? -15.147 -18.502 3.173 1.00 78.75 82 GLN A O 1
ATOM 608 N N . TYR A 1 83 ? -13.524 -18.662 4.718 1.00 75.00 83 TYR A N 1
ATOM 609 C CA . TYR A 1 83 ? -12.456 -18.156 3.872 1.00 75.00 83 TYR A CA 1
ATOM 610 C C . TYR A 1 83 ? -11.551 -19.317 3.463 1.00 75.00 83 TYR A C 1
ATOM 612 O O . TYR A 1 83 ? -10.985 -20.004 4.308 1.00 75.00 83 TYR A O 1
ATOM 620 N N . ASN A 1 84 ? -11.400 -19.533 2.156 1.00 73.62 84 ASN A N 1
ATOM 621 C CA . ASN A 1 84 ? -10.456 -20.512 1.616 1.00 73.62 84 ASN A CA 1
ATOM 622 C C . ASN A 1 84 ? -9.029 -19.935 1.651 1.00 73.62 84 ASN A C 1
ATOM 624 O O . ASN A 1 84 ? -8.450 -19.619 0.614 1.00 73.62 84 ASN A O 1
ATOM 628 N N . LEU A 1 85 ? -8.515 -19.700 2.859 1.00 69.62 85 LEU A N 1
ATOM 629 C CA . LEU A 1 85 ? -7.170 -19.192 3.103 1.00 69.62 85 LEU A CA 1
ATOM 630 C C . LEU A 1 85 ? -6.287 -20.360 3.539 1.00 69.62 85 LEU A C 1
ATOM 632 O O . LEU A 1 85 ? -6.381 -20.838 4.666 1.00 69.62 85 LEU A O 1
ATOM 636 N N . THR A 1 86 ? -5.425 -20.820 2.642 1.00 61.88 86 THR A N 1
ATOM 637 C CA . THR A 1 86 ? -4.237 -21.593 3.012 1.00 61.88 86 THR A CA 1
ATOM 638 C C . THR A 1 86 ? -3.147 -20.613 3.415 1.00 61.88 86 THR A C 1
ATOM 640 O O . THR A 1 86 ? -2.848 -19.698 2.650 1.00 61.88 86 THR A O 1
ATOM 643 N N . GLU A 1 87 ? -2.570 -20.788 4.605 1.00 56.28 87 GLU A N 1
ATOM 644 C CA . GLU A 1 87 ? -1.377 -20.052 5.028 1.00 56.28 87 GLU A CA 1
ATOM 645 C C . GLU A 1 87 ? -0.277 -20.249 3.971 1.00 56.28 87 GLU A C 1
ATOM 647 O O . GLU A 1 87 ? 0.122 -21.392 3.719 1.00 56.28 87 GLU A O 1
ATOM 652 N N . PRO A 1 88 ? 0.187 -19.185 3.290 1.00 58.56 88 PRO A N 1
ATOM 653 C CA . PRO A 1 88 ? 1.335 -19.316 2.419 1.00 58.56 88 PRO A CA 1
ATOM 654 C C . PRO A 1 88 ? 2.550 -19.576 3.309 1.00 58.56 88 PRO A C 1
ATOM 656 O O . PRO A 1 88 ? 2.949 -18.724 4.097 1.00 58.56 88 PRO A O 1
ATOM 659 N N . HIS A 1 89 ? 3.122 -20.773 3.189 1.00 48.97 89 HIS A N 1
ATOM 660 C CA . HIS A 1 89 ? 4.397 -21.139 3.795 1.00 48.97 89 HIS A CA 1
ATOM 661 C C . HIS A 1 89 ? 5.524 -20.373 3.079 1.00 48.97 89 HIS A C 1
ATOM 663 O O . HIS A 1 89 ? 6.292 -20.952 2.312 1.00 48.97 89 HIS A O 1
ATOM 669 N N . GLU A 1 90 ? 5.608 -19.056 3.265 1.00 58.44 90 GLU A N 1
ATOM 670 C CA . GLU A 1 90 ? 6.842 -18.333 2.973 1.00 58.44 90 GLU A CA 1
ATOM 671 C C . GLU A 1 90 ? 7.793 -18.548 4.156 1.00 58.44 90 GLU A C 1
ATOM 673 O O . GLU A 1 90 ? 7.456 -18.187 5.286 1.00 58.44 90 GLU A O 1
ATOM 678 N N . PRO A 1 91 ? 8.965 -19.175 3.943 1.00 55.78 91 PRO A N 1
ATOM 679 C CA . PRO A 1 91 ? 9.993 -19.217 4.966 1.00 55.78 91 PRO A CA 1
ATOM 680 C C . PRO A 1 91 ? 10.345 -17.783 5.354 1.00 55.78 91 PRO A C 1
ATOM 682 O O . PRO A 1 91 ? 10.637 -16.959 4.487 1.00 55.78 91 PRO A O 1
ATOM 685 N N . LEU A 1 92 ? 10.332 -17.490 6.653 1.00 50.91 92 LEU A N 1
ATOM 686 C CA . LEU A 1 92 ? 10.993 -16.303 7.173 1.00 50.91 92 LEU A CA 1
ATOM 687 C C . LEU A 1 92 ? 12.483 -16.482 6.860 1.00 50.91 92 LEU A C 1
ATOM 689 O O . LEU A 1 92 ? 13.151 -17.279 7.516 1.00 50.91 92 LEU A O 1
ATOM 693 N N . GLU A 1 93 ? 12.987 -15.833 5.809 1.00 55.84 93 GLU A N 1
ATOM 694 C CA . GLU A 1 93 ? 14.431 -15.707 5.614 1.00 55.84 93 GLU A CA 1
ATOM 695 C C . GLU A 1 93 ? 14.975 -14.947 6.837 1.00 55.84 93 GLU A C 1
ATOM 697 O O . GLU A 1 93 ? 14.628 -13.784 7.057 1.00 55.84 93 GLU A O 1
ATOM 702 N N . VAL A 1 94 ? 15.723 -15.668 7.682 1.00 46.88 94 VAL A N 1
ATOM 703 C CA . VAL A 1 94 ? 16.404 -15.169 8.892 1.00 46.88 94 VAL A CA 1
ATOM 704 C C . VAL A 1 94 ? 17.771 -14.620 8.516 1.00 46.88 94 VAL A C 1
ATOM 706 O O . VAL A 1 94 ? 18.477 -15.316 7.751 1.00 46.88 94 VAL A O 1
#

Organism: NCBI:txid53985

Secondary structure (DSSP, 8-state):
------------------PPP---SPPB-S-TT-TTSB-GGGHHHH-GGGGSSS-S-------SSPPSPPP--------GGGS-----------

InterPro domains:
  IPR001148 Alpha carbonic anhydrase domain [PF00194] (40-78)
  IPR001148 Alpha carbonic anhydrase domain [PS51144] (26-94)
  IPR036398 Alpha carbonic anhydrase domain superfamily [G3DSA:3.10.200.10] (24-91)
  IPR036398 Alpha carbonic anhydrase domain superfamily [SSF51069] (27-80)

Sequence (94 aa):
MKFIATISAVIAACAFTASADVSTGPVWGYRANDASMVHTSKWAEHWKACGGVRQSPIDIKTVAKSGKGKKSPLDFSGRCSQYNLTEPHEPLEV